Protein AF-A0A2D6E6T7-F1 (afdb_monomer_lite)

pLDDT: mean 87.45, std 13.4, range [36.75, 97.44]

Sequence (110 aa):
MKNKKNKITTPGYFIKRLRDNGFIVNRIFDKYGEHDPRRWTVMVNPSNESLWITCYTNKEWFGQVMFEMSDGGCNIPKNLHLNTDSLEVVINYLHEFNINAPAATASDNK

Secondary structure (DSSP, 8-state):
----PPPTTSHHHHHHHHHHTT--EEEEE----TT-SEEEEEEESTTTT-EEEEEEESSSSTT-EEEEEESSSSSSPTTEEE--S-HHHHHHHHHHTT--PPP--S----

Radius of gyration: 14.8 Å; chains: 1; bounding box: 44×26×39 Å

Structure (mmCIF, N/CA/C/O backbone):
data_AF-A0A2D6E6T7-F1
#
_entry.id   AF-A0A2D6E6T7-F1
#
loop_
_atom_site.group_PDB
_atom_site.id
_atom_site.type_symbol
_atom_site.label_atom_id
_atom_site.label_alt_id
_atom_site.label_comp_id
_atom_site.label_asym_id
_atom_site.label_entity_id
_atom_site.label_seq_id
_atom_site.pdbx_PDB_ins_code
_atom_site.Cartn_x
_atom_site.Cartn_y
_atom_site.Cartn_z
_atom_site.occupancy
_atom_site.B_iso_or_equiv
_atom_site.auth_seq_id
_atom_site.auth_comp_id
_atom_site.auth_asym_id
_atom_site.auth_atom_id
_atom_site.pdbx_PDB_model_num
ATOM 1 N N . MET A 1 1 ? 25.464 -5.482 16.544 1.00 48.25 1 MET A N 1
ATOM 2 C CA . MET A 1 1 ? 24.507 -5.737 15.440 1.00 48.25 1 MET A CA 1
ATOM 3 C C . MET A 1 1 ? 23.723 -4.454 15.192 1.00 48.25 1 MET A C 1
ATOM 5 O O . MET A 1 1 ? 23.100 -3.966 16.124 1.00 48.25 1 MET A O 1
ATOM 9 N N . LYS A 1 2 ? 23.815 -3.833 14.005 1.00 49.72 2 LYS A N 1
ATOM 10 C CA . LYS A 1 2 ? 23.028 -2.622 13.701 1.00 49.72 2 LYS A CA 1
ATOM 11 C C . LYS A 1 2 ? 21.544 -3.002 13.681 1.00 49.72 2 LYS A C 1
ATOM 13 O O . LYS A 1 2 ? 21.169 -3.893 12.924 1.00 49.72 2 LYS A O 1
ATOM 18 N N . ASN A 1 3 ? 20.725 -2.341 14.501 1.00 56.00 3 ASN A N 1
ATOM 19 C CA . ASN A 1 3 ? 19.268 -2.489 14.491 1.00 56.00 3 ASN A CA 1
ATOM 20 C C . ASN A 1 3 ? 18.760 -2.206 13.070 1.00 56.00 3 ASN A C 1
ATOM 22 O O . ASN A 1 3 ? 18.815 -1.069 12.595 1.00 56.00 3 ASN A O 1
ATOM 26 N N . LYS A 1 4 ? 18.330 -3.247 12.352 1.00 65.12 4 LYS A N 1
ATOM 27 C CA . LYS A 1 4 ? 17.800 -3.116 10.995 1.00 65.12 4 LYS A CA 1
ATOM 28 C C . LYS A 1 4 ? 16.431 -2.449 11.124 1.00 65.12 4 LYS A C 1
ATOM 30 O O . LYS A 1 4 ? 15.465 -3.109 11.487 1.00 65.12 4 LYS A O 1
ATOM 35 N N . LYS A 1 5 ? 16.357 -1.131 10.903 1.00 71.19 5 LYS A N 1
ATOM 36 C CA . LYS A 1 5 ? 15.079 -0.404 10.915 1.00 71.19 5 LYS A CA 1
ATOM 37 C C . LYS A 1 5 ? 14.133 -1.061 9.905 1.00 71.19 5 LYS A C 1
ATOM 39 O O . LYS A 1 5 ? 14.516 -1.285 8.753 1.00 71.19 5 LYS A O 1
ATOM 44 N N . ASN A 1 6 ? 12.925 -1.401 10.350 1.00 82.06 6 ASN A N 1
ATOM 45 C CA . ASN A 1 6 ? 11.893 -1.948 9.476 1.00 82.06 6 ASN A CA 1
ATOM 46 C C . ASN A 1 6 ? 11.527 -0.904 8.419 1.00 82.06 6 ASN A C 1
ATOM 48 O O . ASN A 1 6 ? 11.332 0.263 8.745 1.00 82.06 6 ASN A O 1
ATOM 52 N N . LYS A 1 7 ? 11.471 -1.323 7.154 1.00 88.94 7 LYS A N 1
ATOM 53 C CA . LYS A 1 7 ? 11.151 -0.442 6.029 1.00 88.94 7 LYS A CA 1
ATOM 54 C C . LYS A 1 7 ? 9.658 -0.502 5.732 1.00 88.94 7 LYS A C 1
ATOM 56 O O . LYS A 1 7 ? 9.090 -1.595 5.729 1.00 88.94 7 LYS A O 1
ATOM 61 N N . ILE A 1 8 ? 9.068 0.637 5.370 1.00 92.06 8 ILE A N 1
ATOM 62 C CA . ILE A 1 8 ? 7.687 0.727 4.866 1.00 92.06 8 ILE A CA 1
ATOM 63 C C . ILE A 1 8 ? 7.442 -0.191 3.652 1.00 92.06 8 ILE A C 1
ATOM 65 O O . ILE A 1 8 ? 6.341 -0.678 3.440 1.00 92.06 8 ILE A O 1
ATOM 69 N N . THR A 1 9 ? 8.496 -0.521 2.903 1.00 92.25 9 THR A N 1
ATOM 70 C CA . THR A 1 9 ? 8.443 -1.435 1.755 1.00 92.25 9 THR A CA 1
ATOM 71 C C . THR A 1 9 ? 8.343 -2.908 2.103 1.00 92.25 9 THR A C 1
ATOM 73 O O . THR A 1 9 ? 8.145 -3.726 1.206 1.00 92.25 9 THR A O 1
ATOM 76 N N . THR A 1 10 ? 8.494 -3.286 3.369 1.00 93.44 10 THR A N 1
ATOM 77 C CA . THR A 1 10 ? 8.256 -4.663 3.789 1.00 93.44 10 THR A CA 1
ATOM 78 C C . THR A 1 10 ? 6.746 -4.856 3.953 1.00 93.44 10 THR A C 1
ATOM 80 O O . THR A 1 10 ? 6.173 -4.247 4.858 1.00 93.44 10 THR A O 1
ATOM 83 N N . PRO A 1 11 ? 6.085 -5.736 3.172 1.00 94.19 11 PRO A N 1
ATOM 84 C CA . PRO A 1 11 ? 4.623 -5.840 3.178 1.00 94.19 11 PRO A CA 1
ATOM 85 C C . PRO A 1 11 ? 4.069 -6.194 4.561 1.00 94.19 11 PRO A C 1
ATOM 87 O O . PRO A 1 11 ? 3.046 -5.670 4.978 1.00 94.19 11 PRO A O 1
ATOM 90 N N . GLY A 1 12 ? 4.769 -7.044 5.322 1.00 95.00 12 GLY A N 1
ATOM 91 C CA . GLY A 1 12 ? 4.364 -7.387 6.690 1.00 95.00 12 GLY A CA 1
ATOM 92 C C . GLY A 1 12 ? 4.402 -6.194 7.650 1.00 95.00 12 GLY A C 1
ATOM 93 O O . GLY A 1 12 ? 3.487 -6.030 8.450 1.00 95.00 12 GLY A O 1
ATOM 94 N N . TYR A 1 13 ? 5.423 -5.339 7.540 1.00 95.00 13 TYR A N 1
ATOM 95 C CA . TYR A 1 13 ? 5.524 -4.128 8.354 1.00 95.00 13 TYR A CA 1
ATOM 96 C C . TYR A 1 13 ? 4.438 -3.117 7.971 1.00 95.00 13 TYR A C 1
ATOM 98 O O . TYR A 1 13 ? 3.760 -2.596 8.853 1.00 95.00 13 TYR A O 1
ATOM 106 N N . PHE A 1 14 ? 4.228 -2.910 6.669 1.00 96.31 14 PHE A N 1
ATOM 107 C CA . PHE A 1 14 ? 3.194 -2.026 6.136 1.00 96.31 14 PHE A CA 1
ATOM 108 C C . PHE A 1 14 ? 1.791 -2.419 6.617 1.00 96.31 14 PHE A C 1
ATOM 110 O O . PHE A 1 14 ? 1.096 -1.622 7.242 1.00 96.31 14 PHE A O 1
ATOM 117 N N . ILE A 1 15 ? 1.417 -3.687 6.408 1.00 97.19 15 ILE A N 1
ATOM 118 C CA . ILE A 1 15 ? 0.122 -4.240 6.830 1.00 97.19 15 ILE A CA 1
ATOM 119 C C . ILE A 1 15 ? -0.054 -4.104 8.338 1.00 97.19 15 ILE A C 1
ATOM 121 O O . ILE A 1 15 ? -1.103 -3.648 8.788 1.00 97.19 15 ILE A O 1
ATOM 125 N N . LYS A 1 16 ? 0.962 -4.493 9.125 1.00 96.38 16 LYS A N 1
ATOM 126 C CA . LYS A 1 16 ? 0.885 -4.405 10.584 1.00 96.38 16 LYS A CA 1
ATOM 127 C C . LYS A 1 16 ? 0.584 -2.974 11.010 1.00 96.38 16 LYS A C 1
ATOM 129 O O . LYS A 1 16 ? -0.326 -2.760 11.797 1.00 96.38 16 LYS A O 1
ATOM 134 N N . ARG A 1 17 ? 1.325 -2.000 10.488 1.00 96.38 17 ARG A N 1
ATOM 135 C CA . ARG A 1 17 ? 1.180 -0.619 10.931 1.00 96.38 17 ARG A CA 1
ATOM 136 C C . ARG A 1 17 ? -0.140 0.019 10.497 1.00 96.38 17 ARG A C 1
ATOM 138 O O . ARG A 1 17 ? -0.685 0.797 11.267 1.00 96.38 17 ARG A O 1
ATOM 145 N N . LEU A 1 18 ? -0.682 -0.315 9.324 1.00 96.69 18 LEU A N 1
ATOM 146 C CA . LEU A 1 18 ? -2.036 0.120 8.962 1.00 96.69 18 LEU A CA 1
ATOM 147 C C . LEU A 1 18 ? -3.089 -0.482 9.905 1.00 96.69 18 LEU A C 1
ATOM 149 O O . LEU A 1 18 ? -3.960 0.235 10.384 1.00 96.69 18 LEU A O 1
ATOM 153 N N . ARG A 1 19 ? -2.970 -1.770 10.250 1.00 96.31 19 ARG A N 1
ATOM 154 C CA . ARG A 1 19 ? -3.861 -2.410 11.234 1.00 96.31 19 ARG A CA 1
ATOM 155 C C . ARG A 1 19 ? -3.723 -1.812 12.633 1.00 96.31 19 ARG A C 1
ATOM 157 O O . ARG A 1 19 ? -4.727 -1.638 13.310 1.00 96.31 19 ARG A O 1
ATOM 164 N N . ASP A 1 20 ? -2.508 -1.440 13.042 1.00 95.69 20 ASP A N 1
ATOM 165 C CA . ASP A 1 20 ? -2.268 -0.715 14.300 1.00 95.69 20 ASP A CA 1
ATOM 166 C C . ASP A 1 20 ? -3.003 0.647 14.329 1.00 95.69 20 ASP A C 1
ATOM 168 O O . ASP A 1 20 ? -3.244 1.180 15.405 1.00 95.69 20 ASP A O 1
ATOM 172 N N . ASN A 1 21 ? -3.367 1.200 13.163 1.00 95.12 21 ASN A N 1
ATOM 173 C CA . ASN A 1 21 ? -4.167 2.422 13.013 1.00 95.12 21 ASN A CA 1
ATOM 174 C C . ASN A 1 21 ? -5.655 2.134 12.714 1.00 95.12 21 ASN A C 1
ATOM 176 O O . ASN A 1 21 ? -6.380 3.019 12.272 1.00 95.12 21 ASN A O 1
ATOM 180 N N . GLY A 1 22 ? -6.123 0.902 12.938 1.00 94.25 22 GLY A N 1
ATOM 181 C CA . GLY A 1 22 ? -7.540 0.532 12.848 1.00 94.25 22 GLY A CA 1
ATOM 182 C C . GLY A 1 22 ? -8.034 0.121 11.459 1.00 94.25 22 GLY A C 1
ATOM 183 O O . GLY A 1 22 ? -9.187 -0.275 11.323 1.00 94.25 22 GLY A O 1
ATOM 184 N N . PHE A 1 23 ? -7.194 0.162 10.424 1.00 95.62 23 PHE A N 1
ATOM 185 C CA . PHE A 1 23 ? -7.600 -0.251 9.079 1.00 95.62 23 PHE A CA 1
ATOM 186 C C . PHE A 1 23 ? -7.731 -1.773 8.952 1.00 95.62 23 PHE A C 1
ATOM 188 O O . PHE A 1 23 ? -6.901 -2.535 9.460 1.00 95.62 23 PHE A O 1
ATOM 195 N N . ILE A 1 24 ? -8.709 -2.226 8.163 1.00 95.56 24 ILE A N 1
ATOM 196 C CA . ILE A 1 24 ? -8.773 -3.624 7.724 1.00 95.56 24 ILE A CA 1
ATOM 197 C C . ILE A 1 24 ? -7.893 -3.756 6.488 1.00 95.56 24 ILE A C 1
ATOM 199 O O . ILE A 1 24 ? -8.145 -3.112 5.475 1.00 95.56 24 ILE A O 1
ATOM 203 N N . VAL A 1 25 ? -6.860 -4.598 6.554 1.00 96.62 25 VAL A N 1
ATOM 204 C CA . VAL A 1 25 ? -5.905 -4.755 5.447 1.00 96.62 25 VAL A CA 1
ATOM 205 C C . VAL A 1 25 ? -5.699 -6.219 5.105 1.00 96.62 25 VAL A C 1
ATOM 207 O O . VAL A 1 25 ? -5.233 -6.993 5.947 1.00 96.62 25 VAL A O 1
ATOM 210 N N . ASN A 1 26 ? -5.959 -6.570 3.850 1.00 95.25 26 ASN A N 1
ATOM 211 C CA . ASN A 1 26 ? -5.718 -7.890 3.285 1.00 95.25 26 ASN A CA 1
ATOM 212 C C . ASN A 1 26 ? -4.476 -7.866 2.396 1.00 95.25 26 ASN A C 1
ATOM 214 O O . ASN A 1 26 ? -4.304 -6.988 1.552 1.00 95.25 26 ASN A O 1
ATOM 218 N N . ARG A 1 27 ? -3.602 -8.859 2.569 1.00 95.38 27 ARG A N 1
ATOM 219 C CA . ARG A 1 27 ? -2.526 -9.120 1.610 1.00 95.38 27 ARG A CA 1
ATOM 220 C C . ARG A 1 27 ? -3.133 -9.796 0.392 1.00 95.38 27 ARG A C 1
ATOM 222 O O . ARG A 1 27 ? -3.828 -10.790 0.565 1.00 95.38 27 ARG A O 1
ATOM 229 N N . ILE A 1 28 ? -2.837 -9.286 -0.800 1.00 95.19 28 ILE A N 1
ATOM 230 C CA . ILE A 1 28 ? -3.409 -9.826 -2.034 1.00 95.19 28 ILE A CA 1
ATOM 231 C C . ILE A 1 28 ? -2.329 -10.479 -2.890 1.00 95.19 28 ILE A C 1
ATOM 233 O O . ILE A 1 28 ? -2.426 -11.662 -3.191 1.00 95.19 28 ILE A O 1
ATOM 237 N N . PHE A 1 29 ? -1.250 -9.751 -3.182 1.00 90.50 29 PHE A N 1
ATOM 238 C CA . PHE A 1 29 ? -0.096 -10.287 -3.904 1.00 90.50 29 PHE A CA 1
ATOM 239 C C . PHE A 1 29 ? 1.199 -9.857 -3.227 1.00 90.50 29 PHE A C 1
ATOM 241 O O . PHE A 1 29 ? 1.344 -8.705 -2.825 1.00 90.50 29 PHE A O 1
ATOM 248 N N . ASP A 1 30 ? 2.160 -10.766 -3.105 1.00 86.56 30 ASP A N 1
ATOM 249 C CA . ASP A 1 30 ? 3.489 -10.475 -2.553 1.00 86.56 30 ASP A CA 1
ATOM 250 C C . ASP A 1 30 ? 4.644 -11.044 -3.384 1.00 86.56 30 ASP A C 1
ATOM 252 O O . ASP A 1 30 ? 5.804 -10.967 -2.972 1.00 86.56 30 ASP A O 1
ATOM 256 N N . LYS A 1 31 ? 4.321 -11.588 -4.562 1.00 84.56 31 LYS A N 1
ATOM 257 C CA . LYS A 1 31 ? 5.267 -12.103 -5.546 1.00 84.56 31 LYS A CA 1
ATOM 258 C C . LYS A 1 31 ? 4.779 -11.744 -6.942 1.00 84.56 31 LYS A C 1
ATOM 260 O O . LYS A 1 31 ? 3.760 -12.257 -7.395 1.00 84.56 31 LYS A O 1
ATOM 265 N N . TYR A 1 32 ? 5.528 -10.877 -7.601 1.00 91.44 32 TYR A N 1
ATOM 266 C CA . TYR A 1 32 ? 5.396 -10.593 -9.023 1.00 91.44 32 TYR A CA 1
ATOM 267 C C . TYR A 1 32 ? 6.618 -11.152 -9.765 1.00 91.44 32 TYR A C 1
ATOM 269 O O . TYR A 1 32 ? 7.562 -11.632 -9.132 1.00 91.44 32 TYR A O 1
ATOM 277 N N . GLY A 1 33 ? 6.583 -11.143 -11.099 1.00 90.69 33 GLY A N 1
ATOM 278 C CA . GLY A 1 33 ? 7.706 -11.612 -11.915 1.00 90.69 33 GLY A CA 1
ATOM 279 C C . GLY A 1 33 ? 8.970 -10.772 -11.706 1.00 90.69 33 GLY A C 1
ATOM 280 O O . GLY A 1 33 ? 8.892 -9.619 -11.298 1.00 90.69 33 GLY A O 1
ATOM 281 N N . GLU A 1 34 ? 10.141 -11.326 -12.023 1.00 86.06 34 GLU A N 1
ATOM 282 C CA . GLU A 1 34 ? 11.437 -10.656 -11.801 1.00 86.06 34 GLU A CA 1
ATOM 283 C C . GLU A 1 34 ? 11.576 -9.313 -12.536 1.00 86.06 34 GLU A C 1
ATOM 285 O O . GLU A 1 34 ? 12.272 -8.414 -12.069 1.00 86.06 34 GLU A O 1
ATOM 290 N N . HIS A 1 35 ? 10.894 -9.172 -13.673 1.00 89.12 35 HIS A N 1
ATOM 291 C CA . HIS A 1 35 ? 10.878 -7.952 -14.482 1.00 89.12 35 HIS A CA 1
ATOM 292 C C . HIS A 1 35 ? 9.672 -7.047 -14.200 1.00 89.12 35 HIS A C 1
ATOM 294 O O . HIS A 1 35 ? 9.531 -6.000 -14.829 1.00 89.12 35 HIS A O 1
ATOM 300 N N . ASP A 1 36 ? 8.790 -7.441 -13.281 1.00 91.94 36 ASP A N 1
ATOM 301 C CA . ASP A 1 36 ? 7.651 -6.627 -12.882 1.00 91.94 36 ASP A CA 1
ATOM 302 C C . ASP A 1 36 ? 8.102 -5.617 -11.813 1.00 91.94 36 ASP A C 1
ATOM 304 O O . ASP A 1 36 ? 8.675 -6.012 -10.793 1.00 91.94 36 ASP A O 1
ATOM 308 N N . PRO A 1 37 ? 7.859 -4.309 -12.000 1.00 92.81 37 PRO A N 1
ATOM 309 C CA . PRO A 1 37 ? 8.247 -3.314 -11.007 1.00 92.81 37 PRO A CA 1
ATOM 310 C C . PRO A 1 37 ? 7.407 -3.400 -9.722 1.00 92.81 37 PRO A C 1
ATOM 312 O O . PRO A 1 37 ? 7.779 -2.802 -8.708 1.00 92.81 37 PRO A O 1
ATOM 315 N N . ARG A 1 38 ? 6.268 -4.108 -9.726 1.00 94.94 38 ARG A N 1
ATOM 316 C CA . ARG A 1 38 ? 5.433 -4.313 -8.538 1.00 94.94 38 ARG A CA 1
ATOM 317 C C . ARG A 1 38 ? 6.114 -5.282 -7.584 1.00 94.94 38 ARG A C 1
ATOM 319 O O . ARG A 1 38 ? 6.564 -6.356 -7.956 1.00 94.94 38 ARG A O 1
ATOM 326 N N . ARG A 1 39 ? 6.142 -4.930 -6.303 1.00 92.94 39 ARG A N 1
ATOM 327 C CA . ARG A 1 39 ? 6.678 -5.792 -5.241 1.00 92.94 39 ARG A CA 1
ATOM 328 C C . ARG A 1 39 ? 5.596 -6.523 -4.483 1.00 92.94 39 ARG A C 1
ATOM 330 O O . ARG A 1 39 ? 5.766 -7.686 -4.139 1.00 92.94 39 ARG A O 1
ATOM 337 N N . TRP A 1 40 ? 4.522 -5.817 -4.170 1.00 95.88 40 TRP A N 1
ATOM 338 C CA . TRP A 1 40 ? 3.377 -6.360 -3.463 1.00 95.88 40 TRP A CA 1
ATOM 339 C C . TRP A 1 40 ? 2.191 -5.420 -3.609 1.00 95.88 40 TRP A C 1
ATOM 341 O O . TRP A 1 40 ? 2.349 -4.226 -3.864 1.00 95.88 40 TRP A O 1
ATOM 351 N N . THR A 1 41 ? 1.012 -5.978 -3.378 1.00 97.38 41 THR A N 1
ATOM 352 C CA . THR A 1 41 ? -0.256 -5.268 -3.378 1.00 97.38 41 THR A CA 1
ATOM 353 C C . THR A 1 41 ? -1.087 -5.719 -2.187 1.00 97.38 41 THR A C 1
ATOM 355 O O . THR A 1 41 ? -1.200 -6.915 -1.890 1.00 97.38 41 THR A O 1
ATOM 358 N N . VAL A 1 42 ? -1.673 -4.744 -1.502 1.00 97.44 42 VAL A N 1
ATOM 359 C CA . VAL A 1 42 ? -2.618 -4.953 -0.405 1.00 97.44 42 VAL A CA 1
ATOM 360 C C . VAL A 1 42 ? -3.939 -4.276 -0.734 1.00 97.44 42 VAL A C 1
ATOM 362 O O . VAL A 1 42 ? -3.975 -3.318 -1.504 1.00 97.44 42 VAL A O 1
ATOM 365 N N . MET A 1 43 ? -5.011 -4.772 -0.129 1.00 96.88 43 MET A N 1
ATOM 366 C CA . MET A 1 43 ? -6.333 -4.165 -0.188 1.00 96.88 43 MET A CA 1
ATOM 367 C C . MET A 1 43 ? -6.706 -3.646 1.198 1.00 96.88 43 MET A C 1
ATOM 369 O O . MET A 1 43 ? -6.608 -4.382 2.182 1.00 96.88 43 MET A O 1
ATOM 373 N N . VAL A 1 44 ? -7.112 -2.385 1.268 1.00 96.12 44 VAL A N 1
ATOM 374 C CA . VAL A 1 44 ? -7.549 -1.675 2.470 1.00 96.12 44 VAL A CA 1
ATOM 375 C C . VAL A 1 44 ? -9.070 -1.550 2.433 1.00 96.12 44 VAL A C 1
ATOM 377 O O . VAL A 1 44 ? -9.633 -1.221 1.395 1.00 96.12 44 VAL A O 1
ATOM 380 N N . ASN A 1 45 ? -9.732 -1.825 3.556 1.00 93.88 45 ASN A N 1
ATOM 381 C CA . ASN A 1 45 ? -11.186 -1.751 3.736 1.00 93.88 45 ASN A CA 1
ATOM 382 C C 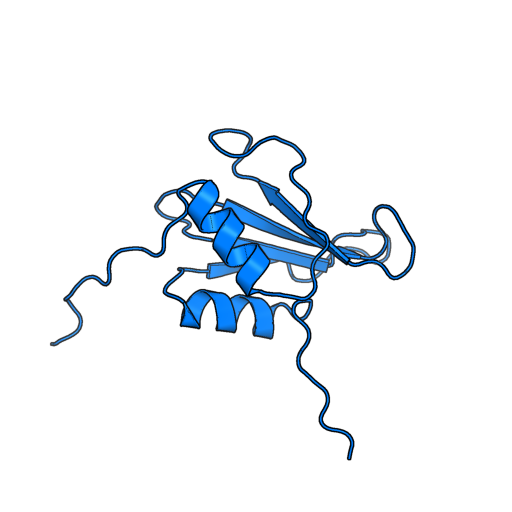. ASN A 1 45 ? -12.011 -2.491 2.656 1.00 93.88 45 ASN A C 1
ATOM 384 O O . ASN A 1 45 ? -12.895 -1.895 2.042 1.00 93.88 45 ASN A O 1
ATOM 388 N N . PRO A 1 46 ? -11.782 -3.800 2.440 1.00 89.81 46 PRO A N 1
ATOM 389 C CA . PRO A 1 46 ? -12.369 -4.568 1.329 1.00 89.81 46 PRO A CA 1
ATOM 390 C C . PRO A 1 46 ? -13.903 -4.697 1.331 1.00 89.81 46 PRO A C 1
ATOM 392 O O . PRO A 1 46 ? -14.476 -5.147 0.345 1.00 89.81 46 PRO A O 1
ATOM 395 N N . SER A 1 47 ? -14.565 -4.362 2.439 1.00 84.31 47 SER A N 1
ATOM 396 C CA . SER A 1 47 ? -16.028 -4.445 2.582 1.00 84.31 47 SER A CA 1
ATOM 397 C C . SER A 1 47 ? -16.714 -3.078 2.564 1.00 84.31 47 SER A C 1
ATOM 399 O O . SER A 1 47 ? -17.922 -3.012 2.772 1.00 84.31 47 SER A O 1
ATOM 401 N N . ASN A 1 48 ? -15.952 -1.998 2.378 1.00 80.38 48 ASN A N 1
ATOM 402 C CA . ASN A 1 48 ? -16.460 -0.632 2.382 1.00 80.38 48 ASN A CA 1
ATOM 403 C C . ASN A 1 48 ? -15.859 0.127 1.187 1.00 80.38 48 ASN A C 1
ATOM 405 O O . ASN A 1 48 ? -16.154 -0.224 0.048 1.00 80.38 48 ASN A O 1
ATOM 409 N N . GLU A 1 49 ? -14.955 1.085 1.397 1.00 84.81 49 GLU A N 1
ATOM 410 C CA . GLU A 1 49 ? -14.389 1.909 0.319 1.00 84.81 49 GLU A CA 1
ATOM 411 C C . GLU A 1 49 ? -13.372 1.188 -0.587 1.00 84.81 49 GLU A C 1
ATOM 413 O O . GLU A 1 49 ? -13.021 1.729 -1.627 1.00 84.81 49 GLU A O 1
ATOM 418 N N . SER A 1 50 ? -12.907 -0.012 -0.215 1.00 90.69 50 SER A N 1
ATOM 419 C CA . SER A 1 50 ? -12.020 -0.904 -0.987 1.00 90.69 50 SER A CA 1
ATOM 420 C C . SER A 1 50 ? -10.932 -0.206 -1.810 1.00 90.69 50 SER A C 1
ATOM 422 O O . SER A 1 50 ? -11.087 0.056 -3.001 1.00 90.69 50 SER A O 1
ATOM 424 N N . LEU A 1 51 ? -9.770 0.002 -1.195 1.00 95.38 51 LEU A N 1
ATOM 425 C CA . LEU A 1 51 ? -8.619 0.628 -1.837 1.00 95.38 51 LEU A CA 1
ATOM 426 C C . LEU A 1 51 ? -7.485 -0.368 -2.079 1.00 95.38 51 LEU A C 1
ATOM 428 O O . LEU A 1 51 ? -7.023 -1.039 -1.156 1.00 95.38 51 LEU A O 1
ATOM 432 N N . TRP A 1 52 ? -6.949 -0.386 -3.294 1.00 96.25 52 TRP A N 1
ATOM 433 C CA . TRP A 1 52 ? -5.698 -1.066 -3.603 1.00 96.25 52 TRP A CA 1
ATOM 434 C C . TRP A 1 52 ? -4.506 -0.158 -3.327 1.00 96.25 52 TRP A C 1
ATOM 436 O O . TRP A 1 52 ? -4.455 0.972 -3.811 1.00 96.25 52 TRP A O 1
ATOM 446 N N . ILE A 1 53 ? -3.517 -0.679 -2.597 1.00 97.06 53 ILE A N 1
ATOM 447 C CA . ILE A 1 53 ? -2.202 -0.049 -2.458 1.00 97.06 53 ILE A CA 1
ATOM 448 C C . ILE A 1 53 ? -1.147 -0.991 -3.022 1.00 97.06 53 ILE A C 1
ATOM 450 O O . ILE A 1 53 ? -0.944 -2.095 -2.504 1.00 97.06 53 ILE A O 1
ATOM 454 N N . THR A 1 54 ? -0.448 -0.541 -4.061 1.00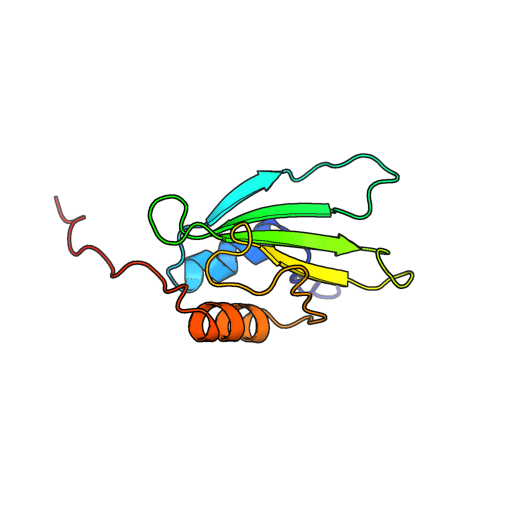 96.88 54 THR A N 1
ATOM 455 C CA . THR A 1 54 ? 0.625 -1.300 -4.712 1.00 96.88 54 THR A CA 1
ATOM 456 C C . THR A 1 54 ? 1.965 -0.627 -4.475 1.00 96.88 54 THR A C 1
ATOM 458 O O . THR A 1 54 ? 2.148 0.545 -4.787 1.00 96.88 54 THR A O 1
ATOM 461 N N . CYS A 1 55 ? 2.922 -1.381 -3.944 1.00 95.62 55 CYS A N 1
ATOM 462 C CA . CYS A 1 55 ? 4.299 -0.935 -3.791 1.00 95.62 55 CYS A CA 1
ATOM 463 C C . CYS A 1 55 ? 5.108 -1.310 -5.026 1.00 95.62 55 CYS A C 1
ATOM 465 O O . CYS A 1 55 ? 5.161 -2.480 -5.413 1.00 95.62 55 CYS A O 1
ATOM 467 N N . TYR A 1 56 ? 5.784 -0.325 -5.595 1.00 94.69 56 TYR A N 1
ATOM 468 C CA . TYR A 1 56 ? 6.682 -0.461 -6.725 1.00 94.69 56 TYR A CA 1
ATOM 469 C C . TYR A 1 56 ? 8.132 -0.266 -6.297 1.00 94.69 56 TYR A C 1
ATOM 471 O O . TYR A 1 56 ? 8.448 0.426 -5.326 1.00 94.69 56 TYR A O 1
ATOM 479 N N . THR A 1 57 ? 9.047 -0.850 -7.056 1.00 90.44 57 THR A N 1
ATOM 480 C CA . THR A 1 57 ? 10.460 -0.480 -7.044 1.00 90.44 57 THR A CA 1
ATOM 481 C C . THR A 1 57 ? 10.961 -0.413 -8.478 1.00 90.44 57 THR A C 1
ATOM 483 O O . THR A 1 57 ? 10.577 -1.241 -9.296 1.00 90.44 57 THR A O 1
ATOM 486 N N . ASN A 1 58 ? 11.806 0.572 -8.786 1.00 86.00 58 ASN A N 1
ATOM 487 C CA . ASN A 1 58 ? 12.353 0.784 -10.133 1.00 86.00 58 ASN A CA 1
ATOM 488 C C . ASN A 1 58 ? 11.295 1.073 -11.218 1.00 86.00 58 ASN A C 1
ATOM 490 O O . ASN A 1 58 ? 11.521 0.744 -12.377 1.00 86.00 58 ASN A O 1
ATOM 494 N N . LYS A 1 59 ? 10.145 1.669 -10.865 1.00 82.25 59 LYS A N 1
ATOM 495 C CA . LYS A 1 59 ? 9.099 2.018 -11.846 1.00 82.25 59 LYS A CA 1
ATOM 496 C C . LYS A 1 59 ? 9.526 3.174 -12.754 1.00 82.25 59 LYS A C 1
ATOM 498 O O . LYS A 1 59 ? 9.501 3.031 -13.967 1.00 82.25 59 LYS A O 1
ATOM 503 N N . GLU A 1 60 ? 9.920 4.297 -12.155 1.00 81.88 60 GLU A N 1
ATOM 504 C CA . GLU A 1 60 ? 10.378 5.491 -12.885 1.00 81.88 60 GLU A CA 1
ATOM 505 C C . GLU A 1 60 ? 11.893 5.690 -12.762 1.00 81.88 60 GLU A C 1
ATOM 507 O O . GLU A 1 60 ? 12.566 5.987 -13.745 1.00 81.88 60 GLU A O 1
ATOM 512 N N . TRP A 1 61 ? 12.451 5.449 -11.570 1.00 80.62 61 TRP A N 1
ATOM 513 C CA . TRP A 1 61 ? 13.886 5.565 -11.309 1.00 80.62 61 TRP A CA 1
ATOM 514 C C . TRP A 1 61 ? 14.430 4.359 -10.556 1.00 80.62 61 TRP A C 1
ATOM 516 O O . TRP A 1 61 ? 13.797 3.831 -9.638 1.00 80.62 61 TRP A O 1
ATOM 526 N N . PHE A 1 62 ? 15.651 3.959 -10.911 1.00 81.81 62 PHE A N 1
ATOM 527 C CA . PHE A 1 62 ? 16.352 2.866 -10.251 1.00 81.81 62 PHE A CA 1
ATOM 528 C C . PHE A 1 62 ? 16.599 3.171 -8.765 1.00 81.81 62 PHE A C 1
ATOM 530 O O . PHE A 1 62 ? 17.024 4.261 -8.389 1.00 81.81 62 PHE A O 1
ATOM 537 N N . GLY A 1 63 ? 16.324 2.193 -7.910 1.00 78.81 63 GLY A N 1
ATOM 538 C CA . GLY A 1 63 ? 16.432 2.267 -6.458 1.00 78.81 63 GLY A CA 1
ATOM 539 C C . GLY A 1 63 ? 15.269 2.974 -5.757 1.00 78.81 63 GLY A C 1
ATOM 540 O O . GLY A 1 63 ? 15.182 2.880 -4.532 1.00 78.81 63 GLY A O 1
ATOM 541 N N . GLN A 1 64 ? 14.370 3.643 -6.488 1.00 84.19 64 GLN A N 1
ATOM 542 C CA . GLN A 1 64 ? 13.237 4.340 -5.884 1.00 84.19 64 GLN A CA 1
ATOM 543 C C . GLN A 1 64 ? 12.048 3.420 -5.634 1.00 84.19 64 GLN A C 1
ATOM 545 O O . GLN A 1 64 ? 11.824 2.431 -6.335 1.00 84.19 64 GLN A O 1
ATOM 550 N N . VAL A 1 65 ? 11.287 3.786 -4.608 1.00 88.75 65 VAL A N 1
ATOM 551 C CA . VAL A 1 65 ? 10.084 3.104 -4.148 1.00 88.75 65 VAL A CA 1
ATOM 552 C C . VAL A 1 65 ? 8.917 4.053 -4.330 1.00 88.75 65 VAL A C 1
ATOM 554 O O . VAL A 1 65 ? 9.034 5.241 -4.050 1.00 88.75 65 VAL A O 1
ATOM 557 N N . MET A 1 66 ? 7.788 3.512 -4.761 1.00 94.25 66 MET A N 1
ATOM 558 C CA . MET A 1 66 ? 6.582 4.293 -4.982 1.00 94.25 66 MET A CA 1
ATOM 559 C C . MET A 1 66 ? 5.361 3.485 -4.564 1.00 94.25 66 MET A C 1
ATOM 561 O O . MET A 1 66 ? 5.333 2.270 -4.756 1.00 94.25 66 MET A O 1
ATOM 565 N N . PHE A 1 67 ? 4.357 4.148 -4.004 1.00 95.94 67 PHE A N 1
ATOM 566 C CA . PHE A 1 67 ? 3.077 3.542 -3.663 1.00 95.94 67 PHE A CA 1
ATOM 567 C C . PHE A 1 67 ? 1.999 4.096 -4.579 1.00 95.94 67 PHE A C 1
ATOM 569 O O . PHE A 1 67 ? 1.790 5.301 -4.617 1.00 95.94 67 PHE A O 1
ATOM 576 N N . GLU A 1 68 ? 1.322 3.229 -5.313 1.00 95.94 68 GLU A N 1
ATOM 577 C CA . GLU A 1 68 ? 0.122 3.593 -6.060 1.00 95.94 68 GLU A CA 1
ATOM 578 C C . GLU A 1 68 ? -1.111 3.320 -5.206 1.00 95.94 68 GLU A C 1
ATOM 580 O O . GLU A 1 68 ? -1.213 2.242 -4.614 1.00 95.94 68 GLU A O 1
ATOM 585 N N . MET A 1 69 ? -2.039 4.272 -5.180 1.00 95.81 69 MET A N 1
ATOM 586 C CA . MET A 1 69 ? -3.363 4.128 -4.577 1.00 95.81 69 MET A CA 1
ATOM 587 C C . MET A 1 69 ? -4.414 4.094 -5.686 1.00 95.81 69 MET A C 1
ATOM 589 O O . MET A 1 69 ? -4.441 4.983 -6.535 1.00 95.81 69 MET A O 1
ATOM 593 N N . SER A 1 70 ? -5.263 3.066 -5.701 1.00 94.75 70 SER A N 1
ATOM 594 C CA . SER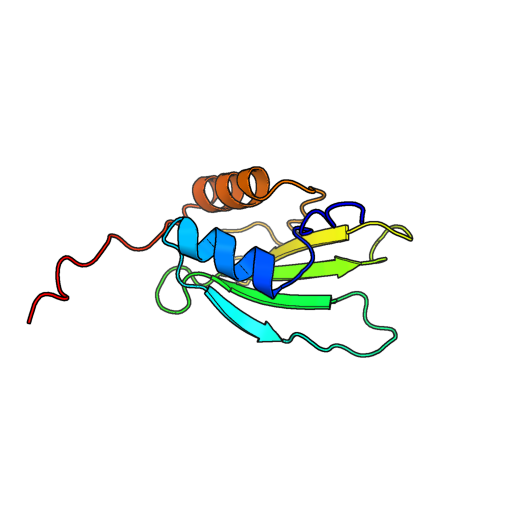 A 1 70 ? -6.272 2.890 -6.749 1.00 94.75 70 SER A CA 1
ATOM 595 C C . SER A 1 70 ? -7.545 2.227 -6.232 1.00 94.75 70 SER A C 1
ATOM 597 O O . SER A 1 70 ? -7.515 1.113 -5.712 1.00 94.75 70 SER A O 1
ATOM 599 N N . ASP A 1 71 ? -8.677 2.894 -6.420 1.00 92.94 71 ASP A N 1
ATOM 600 C CA . ASP A 1 71 ? -10.028 2.386 -6.147 1.00 92.94 71 ASP A CA 1
ATOM 601 C C . ASP A 1 71 ? -10.810 2.103 -7.448 1.00 92.94 71 ASP A C 1
ATOM 603 O O . ASP A 1 71 ? -12.036 2.035 -7.460 1.00 92.94 71 ASP A O 1
ATOM 607 N N . GLY A 1 72 ? -10.101 1.987 -8.578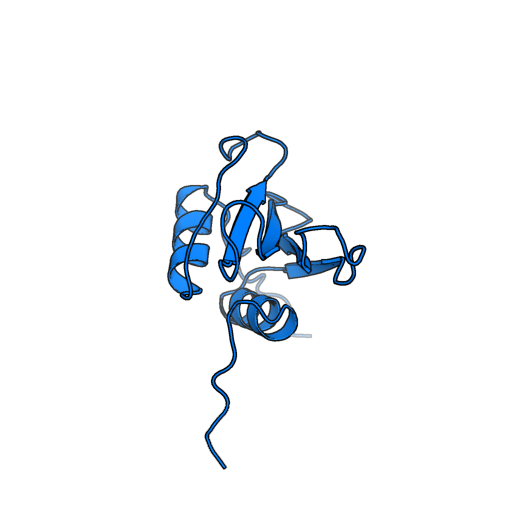 1.00 88.38 72 GLY A N 1
ATOM 608 C CA . GLY A 1 72 ? -10.714 1.907 -9.908 1.00 88.38 72 GLY A CA 1
ATOM 609 C C . GLY A 1 72 ? -11.051 3.268 -10.536 1.00 88.38 72 GLY A C 1
ATOM 610 O O . GLY A 1 72 ? -11.509 3.309 -11.679 1.00 88.38 72 GLY A O 1
ATOM 611 N N . GLY A 1 73 ? -10.752 4.378 -9.855 1.00 84.81 73 GLY A N 1
ATOM 612 C CA . GLY A 1 73 ? -11.014 5.739 -10.324 1.00 84.81 73 GLY A CA 1
ATOM 613 C C . GLY A 1 73 ? -12.383 6.268 -9.902 1.00 84.81 73 GLY A C 1
ATOM 614 O O . GLY A 1 73 ? -12.984 7.028 -10.660 1.00 84.81 73 GLY A O 1
ATOM 615 N N . CYS A 1 74 ? -12.883 5.830 -8.746 1.00 85.81 74 CYS A N 1
ATOM 616 C CA . CYS A 1 74 ? -14.176 6.240 -8.202 1.00 85.81 74 CYS A CA 1
ATOM 617 C C . CYS A 1 74 ? -14.050 7.565 -7.437 1.00 85.81 74 CYS A C 1
ATOM 619 O O . CYS A 1 74 ? -14.644 8.567 -7.824 1.00 85.81 74 CYS A O 1
ATOM 621 N N . ASN A 1 75 ? -13.237 7.568 -6.384 1.00 85.44 75 ASN A N 1
ATOM 622 C CA . ASN A 1 75 ? -12.960 8.703 -5.506 1.00 85.44 75 ASN A CA 1
ATOM 623 C C . ASN A 1 75 ? -11.489 9.132 -5.576 1.00 85.44 75 ASN A C 1
ATOM 625 O O . ASN A 1 75 ? -11.179 10.301 -5.348 1.00 85.44 75 ASN A O 1
ATOM 629 N N . ILE A 1 76 ? -10.580 8.209 -5.905 1.00 89.44 76 ILE A N 1
ATOM 630 C CA . ILE A 1 76 ? -9.148 8.496 -6.007 1.00 89.44 76 ILE A CA 1
ATOM 631 C C . ILE A 1 76 ? -8.764 8.802 -7.461 1.00 89.44 76 ILE A C 1
ATOM 633 O O . ILE A 1 76 ? -9.143 8.064 -8.378 1.00 89.44 76 ILE A O 1
ATOM 637 N N . PRO A 1 77 ? -7.981 9.873 -7.709 1.00 88.94 77 PRO A N 1
ATOM 638 C CA . PRO A 1 77 ? -7.451 10.154 -9.033 1.00 88.94 77 PRO A CA 1
ATOM 639 C C . PRO A 1 77 ? -6.679 8.959 -9.591 1.00 88.94 77 PRO A C 1
ATOM 641 O O . PRO A 1 77 ? -5.834 8.362 -8.920 1.00 88.94 77 PRO A O 1
ATOM 644 N N . LYS A 1 78 ? -6.927 8.635 -10.862 1.00 87.50 78 LYS A N 1
ATOM 645 C CA . LYS A 1 78 ? -6.146 7.609 -11.557 1.00 87.50 78 LYS A CA 1
ATOM 646 C C . LYS A 1 78 ? -4.667 7.994 -11.550 1.00 87.50 78 LYS A C 1
ATOM 648 O O . LYS A 1 78 ? -4.327 9.152 -11.778 1.00 87.50 78 LYS A O 1
ATOM 653 N N . ASN A 1 79 ? -3.800 6.998 -11.369 1.00 87.00 79 ASN A N 1
ATOM 654 C CA . ASN A 1 79 ? -2.347 7.164 -11.313 1.00 87.00 79 ASN A CA 1
ATOM 655 C C . ASN A 1 79 ? -1.859 8.031 -10.137 1.00 87.00 79 ASN A C 1
ATOM 657 O O . ASN A 1 79 ? -0.839 8.712 -10.264 1.00 87.00 79 ASN A O 1
ATOM 661 N N . LEU A 1 80 ? -2.548 8.007 -8.992 1.00 92.62 80 LEU A N 1
ATOM 662 C CA . LEU A 1 80 ? -2.017 8.603 -7.772 1.00 92.62 80 LEU A CA 1
ATOM 663 C C . LEU A 1 80 ? -0.824 7.787 -7.263 1.00 92.62 80 LEU A C 1
ATOM 665 O O . LEU A 1 80 ? -0.970 6.631 -6.861 1.00 92.62 80 LEU A O 1
ATOM 669 N N . HIS A 1 81 ? 0.346 8.421 -7.249 1.00 93.50 81 HIS A N 1
ATOM 670 C CA . HIS A 1 81 ? 1.599 7.824 -6.814 1.00 93.50 81 HIS A CA 1
ATOM 671 C C . HIS A 1 81 ? 2.237 8.633 -5.687 1.00 93.50 81 HIS A C 1
ATOM 673 O O . HIS A 1 81 ? 2.392 9.847 -5.790 1.00 93.50 81 HIS A O 1
ATOM 679 N N . LEU A 1 82 ? 2.661 7.941 -4.633 1.00 94.06 82 LEU A N 1
ATOM 680 C CA . LEU A 1 82 ? 3.323 8.517 -3.471 1.00 94.06 82 LEU A CA 1
ATOM 681 C C . LEU A 1 82 ? 4.772 8.044 -3.404 1.00 94.06 82 LEU A C 1
ATOM 683 O O . LEU A 1 82 ? 5.043 6.841 -3.374 1.00 94.06 82 LEU A O 1
ATOM 687 N N . ASN A 1 83 ? 5.703 8.991 -3.324 1.00 92.19 83 ASN A N 1
ATOM 688 C CA . ASN A 1 83 ? 7.104 8.728 -3.015 1.00 92.19 83 ASN A CA 1
ATOM 689 C C . ASN A 1 83 ? 7.363 9.137 -1.561 1.00 92.19 83 ASN A C 1
ATOM 691 O O . ASN A 1 83 ? 7.503 10.319 -1.253 1.00 92.19 83 ASN A O 1
ATOM 695 N N . THR A 1 84 ? 7.332 8.164 -0.652 1.00 91.88 84 THR A N 1
ATOM 696 C CA . THR A 1 84 ? 7.497 8.402 0.785 1.00 91.88 84 THR A CA 1
ATOM 697 C C . THR A 1 84 ? 8.115 7.195 1.482 1.00 91.88 84 THR A C 1
ATOM 699 O O . THR A 1 84 ? 7.918 6.049 1.074 1.00 91.88 84 THR A O 1
ATOM 702 N N . ASP A 1 85 ? 8.855 7.446 2.558 1.00 91.44 85 ASP A N 1
ATOM 703 C CA . ASP A 1 85 ? 9.334 6.439 3.502 1.00 91.44 85 ASP A CA 1
ATOM 704 C C . ASP A 1 85 ? 8.551 6.442 4.831 1.00 91.44 85 ASP A C 1
ATOM 706 O O . ASP A 1 85 ? 8.797 5.588 5.690 1.00 91.44 85 ASP A O 1
ATOM 710 N N . SER A 1 86 ? 7.579 7.351 4.976 1.00 92.25 86 SER A N 1
ATOM 711 C CA . SER A 1 86 ? 6.722 7.508 6.152 1.00 92.25 86 SER A CA 1
ATOM 712 C C . SER A 1 86 ? 5.342 6.910 5.908 1.00 92.25 86 SER A C 1
ATOM 714 O O . SER A 1 86 ? 4.668 7.188 4.915 1.00 92.25 86 SER A O 1
ATOM 716 N N . LEU A 1 87 ? 4.898 6.085 6.854 1.00 94.44 87 LEU A N 1
ATOM 717 C CA . LEU A 1 87 ? 3.557 5.518 6.806 1.00 94.44 87 LEU A CA 1
ATOM 718 C C . LEU A 1 87 ? 2.499 6.571 7.129 1.00 94.44 87 LEU A C 1
ATOM 720 O O . LEU A 1 87 ? 1.387 6.508 6.625 1.00 94.44 87 LEU A O 1
ATOM 724 N N . GLU A 1 88 ? 2.848 7.543 7.956 1.00 95.06 88 GLU A N 1
ATOM 725 C CA . GLU A 1 88 ? 1.968 8.631 8.351 1.00 95.06 88 GLU A CA 1
ATOM 726 C C . GLU A 1 88 ? 1.536 9.442 7.121 1.00 95.06 88 GLU A C 1
ATOM 728 O O . GLU A 1 88 ? 0.366 9.784 7.005 1.00 95.06 88 GLU A O 1
ATOM 733 N N . VAL A 1 89 ? 2.425 9.634 6.138 1.00 96.00 89 VAL A N 1
ATOM 734 C CA . VAL A 1 89 ? 2.054 10.223 4.839 1.00 96.00 89 VAL A CA 1
ATOM 735 C C . VAL A 1 89 ? 1.001 9.371 4.128 1.00 96.00 89 VAL A C 1
ATOM 737 O O . VAL A 1 89 ? -0.005 9.906 3.681 1.00 96.00 89 VAL A O 1
ATOM 740 N N . VAL A 1 90 ? 1.190 8.049 4.060 1.00 96.31 90 VAL A N 1
ATOM 741 C CA . VAL A 1 90 ? 0.202 7.134 3.461 1.00 96.31 90 VAL A CA 1
ATOM 742 C C . VAL A 1 90 ? -1.149 7.259 4.168 1.00 96.31 90 VAL A C 1
ATOM 744 O O . VAL A 1 90 ? -2.165 7.381 3.497 1.00 96.31 90 VAL A O 1
ATOM 747 N N . ILE A 1 91 ? -1.166 7.270 5.502 1.00 96.12 91 ILE A N 1
ATOM 748 C CA . ILE A 1 91 ? -2.392 7.386 6.305 1.00 96.12 91 ILE A CA 1
ATOM 749 C C . ILE A 1 91 ? -3.086 8.734 6.078 1.00 96.12 91 ILE A C 1
ATOM 751 O O . ILE A 1 91 ? -4.303 8.764 5.920 1.00 96.12 91 ILE A O 1
ATOM 755 N N . ASN A 1 92 ? -2.336 9.834 6.001 1.00 96.31 92 ASN A N 1
ATOM 756 C CA . ASN A 1 92 ? -2.908 11.150 5.718 1.00 96.31 92 ASN A CA 1
ATOM 757 C C . ASN A 1 92 ? -3.639 11.159 4.372 1.00 96.31 92 ASN A C 1
ATOM 759 O O . ASN A 1 92 ? -4.781 11.599 4.316 1.00 96.31 92 ASN A O 1
ATOM 763 N N . TYR A 1 93 ? -3.042 10.578 3.327 1.00 95.44 93 TYR A N 1
ATOM 764 C CA . TYR A 1 93 ? -3.709 10.437 2.031 1.00 95.44 93 TYR A CA 1
ATOM 765 C C . TYR A 1 93 ? -4.970 9.566 2.106 1.00 95.44 93 TYR A C 1
ATOM 767 O O . TYR A 1 93 ? -5.967 9.887 1.467 1.00 95.44 93 TYR A O 1
ATOM 775 N N . LEU A 1 94 ? -4.972 8.491 2.906 1.00 94.25 94 LEU A N 1
ATOM 776 C CA . LEU A 1 94 ? -6.193 7.704 3.125 1.00 94.25 94 LEU A CA 1
ATOM 777 C C . LEU A 1 94 ? -7.319 8.582 3.685 1.00 94.25 94 LEU A C 1
ATOM 779 O O . LEU A 1 94 ? -8.423 8.571 3.147 1.00 94.25 94 LEU A O 1
ATOM 783 N N . HIS A 1 95 ? -7.025 9.396 4.699 1.00 93.69 95 HIS A N 1
ATOM 784 C CA . HIS A 1 95 ? -8.002 10.316 5.278 1.00 93.69 95 HIS A CA 1
ATOM 785 C C . HIS A 1 95 ? -8.429 11.428 4.312 1.00 93.69 95 HIS A C 1
ATOM 787 O O . HIS A 1 95 ? -9.616 11.740 4.249 1.00 93.69 95 HIS A O 1
ATOM 793 N N . GLU A 1 96 ? -7.506 11.986 3.524 1.00 94.19 96 GLU A N 1
ATOM 794 C CA . GLU A 1 96 ? -7.813 12.992 2.494 1.00 94.19 96 GLU A CA 1
ATOM 795 C C . GLU A 1 96 ? -8.819 12.473 1.455 1.00 94.19 96 GLU A C 1
ATOM 797 O O . GLU A 1 96 ? -9.674 13.229 0.995 1.00 94.19 96 GLU A O 1
ATOM 802 N N . PHE A 1 97 ? -8.778 11.174 1.138 1.00 92.44 97 PHE A N 1
ATOM 803 C CA . PHE A 1 97 ? -9.733 10.518 0.237 1.00 92.44 97 PHE A CA 1
ATOM 804 C C . PHE A 1 97 ? -10.911 9.843 0.950 1.00 92.44 97 PHE A C 1
ATOM 806 O O . PHE A 1 97 ? -11.614 9.036 0.345 1.00 92.44 97 PHE A O 1
ATOM 813 N N . ASN A 1 98 ? -11.157 10.176 2.221 1.00 91.50 98 ASN A N 1
ATOM 814 C CA . ASN A 1 98 ? -12.230 9.610 3.046 1.00 91.50 98 ASN A CA 1
ATOM 815 C C . ASN A 1 98 ? -12.171 8.081 3.223 1.00 91.50 98 ASN A C 1
ATOM 817 O O . ASN A 1 98 ? -13.168 7.455 3.581 1.00 91.50 98 ASN A O 1
ATOM 821 N N . ILE A 1 99 ? -11.000 7.472 3.037 1.00 92.50 99 ILE A N 1
ATOM 822 C CA . ILE A 1 99 ? -10.746 6.071 3.364 1.00 92.50 99 ILE A CA 1
ATOM 823 C C . ILE A 1 99 ? -10.406 6.010 4.851 1.00 92.50 99 ILE A C 1
ATOM 825 O O . ILE A 1 99 ? -9.264 6.213 5.259 1.00 92.50 99 ILE A O 1
ATOM 829 N N . ASN A 1 100 ? -11.415 5.762 5.681 1.00 91.81 100 ASN A N 1
ATOM 830 C CA . ASN A 1 100 ? -11.274 5.784 7.135 1.00 91.81 100 ASN A CA 1
ATOM 831 C C . ASN A 1 100 ? -11.255 4.373 7.719 1.00 91.81 100 ASN A C 1
ATOM 833 O O . ASN A 1 100 ? -11.889 3.461 7.195 1.00 91.81 100 ASN A O 1
ATOM 837 N N . ALA A 1 101 ? -10.545 4.180 8.831 1.00 90.38 101 ALA A N 1
ATOM 838 C CA . ALA A 1 101 ? -10.669 2.950 9.601 1.00 90.38 101 ALA A CA 1
ATOM 839 C C . ALA A 1 101 ? -12.152 2.726 9.965 1.00 90.38 101 ALA A C 1
ATOM 841 O O . ALA A 1 101 ? -12.816 3.683 10.381 1.00 90.38 101 ALA A O 1
ATOM 842 N N . PRO A 1 102 ? -12.694 1.505 9.806 1.00 87.25 102 PRO A N 1
ATOM 843 C CA . PRO A 1 102 ? -14.056 1.233 10.233 1.00 87.25 102 PRO A CA 1
ATOM 844 C C . PRO A 1 102 ? -14.190 1.563 11.718 1.00 87.25 102 PRO A C 1
ATOM 846 O O . PRO A 1 102 ? -13.291 1.271 12.512 1.00 87.25 102 PRO A O 1
ATOM 849 N N . ALA A 1 103 ? -15.310 2.189 12.089 1.00 75.31 103 ALA A N 1
ATOM 850 C CA . ALA A 1 103 ? -15.617 2.440 13.489 1.00 75.31 103 ALA A CA 1
ATOM 851 C C . ALA A 1 103 ? -15.487 1.115 14.247 1.00 75.31 103 ALA A C 1
ATOM 853 O O . ALA A 1 103 ? -16.038 0.107 13.801 1.00 75.31 103 ALA A O 1
ATOM 854 N N . ALA A 1 104 ? -14.735 1.111 15.352 1.00 61.34 104 ALA A N 1
ATOM 855 C CA . ALA A 1 104 ? -14.608 -0.068 16.192 1.00 61.34 104 ALA A CA 1
ATOM 856 C C . ALA A 1 104 ? -16.021 -0.523 16.561 1.00 61.34 104 ALA A C 1
ATOM 858 O O . ALA A 1 104 ? -16.718 0.143 17.328 1.00 61.34 104 ALA A O 1
ATOM 859 N N . THR A 1 105 ? -16.478 -1.622 15.965 1.00 50.62 105 THR A N 1
ATOM 860 C CA . THR A 1 105 ? -17.737 -2.231 16.358 1.00 50.62 105 THR A CA 1
ATOM 861 C C . THR A 1 105 ? -17.539 -2.665 17.797 1.00 50.62 105 THR A C 1
ATOM 863 O O . THR A 1 105 ? -16.727 -3.546 18.079 1.00 50.62 105 THR A O 1
ATOM 866 N N . ALA A 1 106 ? -18.221 -1.992 18.720 1.00 48.12 106 ALA A N 1
ATOM 867 C CA . ALA A 1 106 ? -18.293 -2.382 20.116 1.00 48.12 106 ALA A CA 1
ATOM 868 C C . ALA A 1 106 ? -19.055 -3.712 20.216 1.00 48.12 106 ALA A C 1
ATOM 870 O O . ALA A 1 106 ? -20.227 -3.743 20.571 1.00 48.12 106 ALA A O 1
ATOM 871 N N . SER A 1 107 ?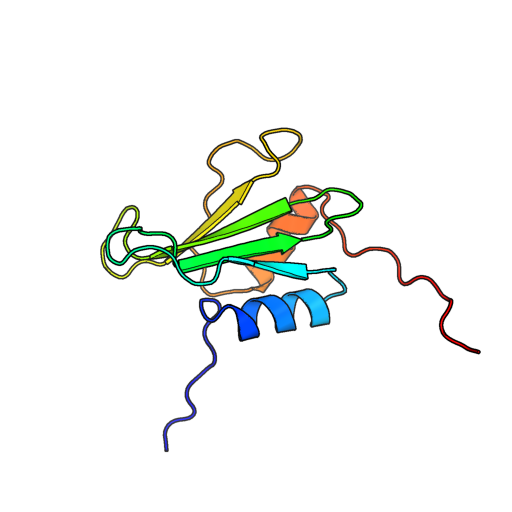 -18.418 -4.813 19.831 1.00 51.59 107 SER A N 1
ATOM 872 C CA . SER A 1 107 ? -18.971 -6.157 19.941 1.00 51.59 107 SER A CA 1
ATOM 873 C C . SER A 1 107 ? -17.869 -7.185 19.722 1.00 51.59 107 SER A C 1
ATOM 875 O O . SER A 1 107 ? -17.783 -7.769 18.655 1.00 51.59 107 SER A O 1
ATOM 877 N N . ASP A 1 108 ? -17.036 -7.373 20.740 1.00 47.06 108 ASP A N 1
ATOM 878 C CA . ASP A 1 108 ? -16.404 -8.662 21.048 1.00 47.06 108 ASP A CA 1
ATOM 879 C C . ASP A 1 108 ? -16.194 -8.720 22.569 1.00 47.06 108 ASP A C 1
ATOM 881 O O . ASP A 1 108 ? -15.090 -8.760 23.098 1.00 47.06 108 ASP A O 1
ATOM 885 N N . ASN A 1 109 ? -17.315 -8.638 23.288 1.00 44.78 109 ASN A N 1
ATOM 886 C CA . ASN A 1 109 ? -17.440 -9.144 24.649 1.00 44.78 109 ASN A CA 1
ATOM 887 C C . ASN A 1 109 ? -18.565 -10.177 24.619 1.00 44.78 109 AS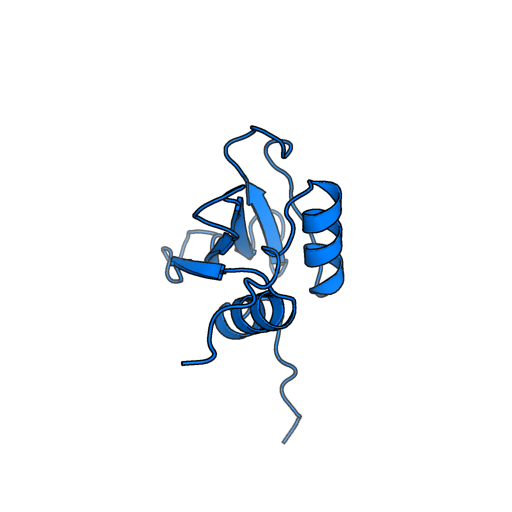N A C 1
ATOM 889 O O . ASN A 1 109 ? -19.737 -9.832 24.797 1.00 44.78 109 ASN A O 1
ATOM 893 N N . LYS A 1 110 ? -18.211 -11.435 24.355 1.00 36.75 110 LYS A N 1
ATOM 894 C CA . LYS A 1 110 ? -18.983 -12.582 24.821 1.00 36.75 110 LYS A CA 1
ATOM 895 C C . LYS A 1 110 ? -18.107 -13.817 24.945 1.00 36.75 110 LYS A C 1
ATOM 897 O O . LYS A 1 110 ? -17.322 -14.063 24.008 1.00 36.75 110 LYS A O 1
#

Foldseek 3Di:
DPDPPDFCPPVVVVCVVVVVQQWDKAWDAQDDDPPFQWRGWMWIPCPPQTKIWTWGACPPHHRFIKIDIDSPCDQDHPRDIDGDRDVVVVVVVCVVSVVHRPDPPPDDDD